Protein AF-A0A850HNE2-F1 (afdb_monomer)

Nearest PDB structures (foldseek):
  7kh1-assembly1_A4  TM=6.502E-01  e=1.653E+00  Vibrio phage XM1
  4u13-assembly1_B  TM=4.842E-01  e=6.586E-01  Sinorhizobium meliloti 1021
  5tf2-assembly1_A  TM=5.650E-01  e=1.555E+00  Homo sapiens
  8gn6-assembly3_C  TM=4.624E-01  e=2.113E+00  Porphyromonas gingivalis
  3d2l-assembly1_A  TM=4.363E-01  e=2.872E+00  Exiguobacterium sibiricum 255-15

Radius of gyration: 11.38 Å; Cα contacts (8 Å, |Δi|>4): 132; chains: 1; bounding box: 24×22×30 Å

Mean predicted aligned error: 3.62 Å

pLDDT: mean 91.36, std 6.17, range [73.31, 97.0]

Sequence (70 aa):
MNEEEAVRLATLYARQQGYDPGQYEIRADRRDGEWLIFFRSGLARPGPGDFFTVYVDDKSRSAQRLVPGK

Solvent-accessible surface area (backbone atoms only — not comparable to full-atom values): 3992 Å² total; per-residue (Å²): 117,54,70,68,59,47,49,50,42,35,48,53,50,40,43,76,73,71,46,70,63,90,64,35,53,76,48,79,48,79,56,100,64,30,36,43,35,37,35,34,39,86,52,97,74,64,56,66,68,40,25,33,37,29,37,26,38,46,86,79,71,41,59,78,47,79,45,72,37,116

Secondary structure (DSSP, 8-state):
--HHHHHHHHHHHHHHTT--GGGEEEEEEEETTEEEEEEEES-SS--TTSEEEEEEETTTTEEEEEEE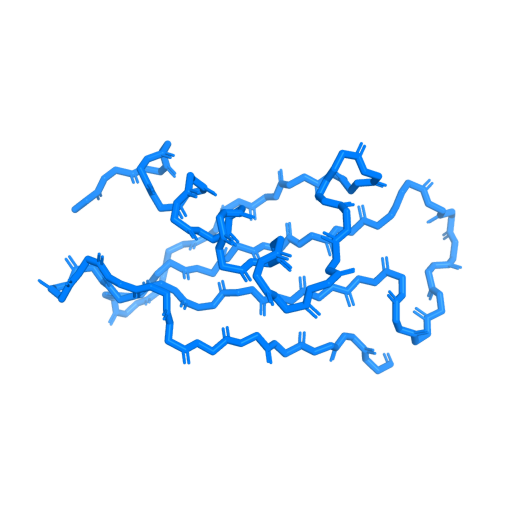--

Foldseek 3Di:
DDPVLLLVQQCVVCVVVVDHLVQFDWDWDDDDQKIKIKTAGPDPDDDWQRIWIWIAGNVVSHTDDIGTDD

Structure (mmCIF, N/CA/C/O backbone):
data_AF-A0A850HNE2-F1
#
_entry.id   AF-A0A850HNE2-F1
#
loop_
_atom_site.group_PDB
_atom_site.id
_atom_site.type_symbol
_atom_site.label_atom_id
_atom_site.label_alt_id
_atom_site.label_comp_id
_atom_site.label_asym_id
_atom_site.label_entity_id
_atom_site.label_seq_id
_atom_site.pdbx_PDB_ins_code
_atom_site.Cartn_x
_atom_site.Cartn_y
_atom_site.Cartn_z
_atom_site.occupancy
_atom_site.B_iso_or_equiv
_atom_site.auth_seq_id
_atom_site.auth_comp_id
_atom_site.auth_asym_id
_atom_site.auth_atom_id
_atom_site.pdbx_PDB_model_num
ATOM 1 N N . MET A 1 1 ? -4.694 6.937 14.075 1.00 91.06 1 MET A N 1
ATOM 2 C CA . MET A 1 1 ? -3.398 6.331 13.701 1.00 91.06 1 MET A CA 1
ATOM 3 C C . MET A 1 1 ? -2.518 7.414 13.087 1.00 91.06 1 MET A C 1
ATOM 5 O O . MET A 1 1 ? -3.058 8.399 12.584 1.00 91.06 1 MET A O 1
ATOM 9 N N . ASN A 1 2 ? -1.194 7.308 13.210 1.00 94.06 2 ASN A N 1
ATOM 10 C CA . ASN A 1 2 ? -0.262 8.268 12.604 1.00 94.06 2 ASN A CA 1
ATOM 11 C C . ASN A 1 2 ? 0.252 7.757 11.244 1.00 94.06 2 ASN A C 1
ATOM 13 O O . ASN A 1 2 ? -0.026 6.623 10.856 1.00 94.06 2 ASN A O 1
ATOM 17 N N . GLU A 1 3 ? 0.980 8.608 10.522 1.00 94.56 3 GLU A N 1
ATOM 18 C CA . GLU A 1 3 ? 1.50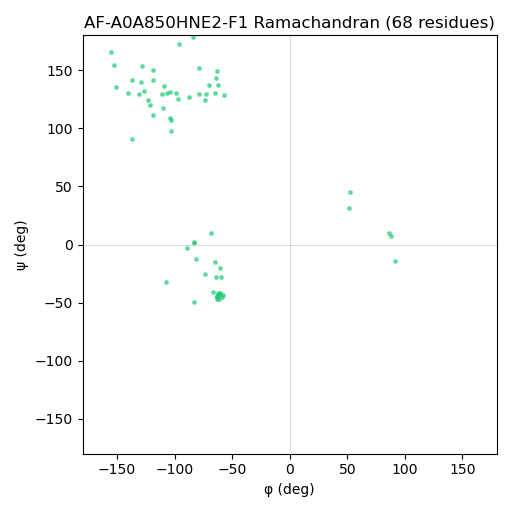6 8.284 9.192 1.00 94.56 3 GLU A CA 1
ATOM 19 C C . GLU A 1 3 ? 2.425 7.055 9.211 1.00 94.56 3 GLU A C 1
ATOM 21 O O . GLU A 1 3 ? 2.266 6.148 8.399 1.00 94.56 3 GLU A O 1
ATOM 26 N N . GLU A 1 4 ? 3.343 6.985 10.177 1.00 95.88 4 GLU A N 1
ATOM 27 C CA . GLU A 1 4 ? 4.309 5.888 10.302 1.00 95.88 4 GLU A CA 1
ATOM 28 C C . GLU A 1 4 ? 3.621 4.529 10.512 1.00 95.88 4 GLU A C 1
ATOM 30 O O . GLU A 1 4 ? 3.969 3.533 9.873 1.00 95.88 4 GLU A O 1
ATOM 35 N N . GLU A 1 5 ? 2.600 4.483 11.368 1.00 95.62 5 GLU A N 1
ATOM 36 C CA . GLU A 1 5 ? 1.810 3.282 11.636 1.00 95.62 5 GLU A CA 1
ATOM 37 C C . GLU A 1 5 ? 0.997 2.870 10.398 1.00 95.62 5 GLU A C 1
ATOM 39 O O . GLU A 1 5 ? 0.977 1.687 10.046 1.00 95.62 5 GLU A O 1
ATOM 44 N N . ALA A 1 6 ? 0.415 3.830 9.672 1.00 96.12 6 ALA A N 1
ATOM 45 C CA . ALA A 1 6 ? -0.288 3.564 8.418 1.00 96.12 6 ALA A CA 1
ATOM 46 C C . ALA A 1 6 ? 0.652 3.000 7.337 1.00 96.12 6 ALA A C 1
ATOM 48 O O . ALA A 1 6 ? 0.345 1.978 6.716 1.00 96.12 6 ALA A O 1
ATOM 49 N N . VAL A 1 7 ? 1.829 3.609 7.157 1.00 96.94 7 VAL A N 1
ATOM 50 C CA . VAL A 1 7 ? 2.871 3.138 6.230 1.00 96.94 7 VAL A CA 1
ATOM 51 C C . VAL A 1 7 ? 3.338 1.734 6.606 1.00 96.94 7 VAL A C 1
ATOM 53 O O . VAL A 1 7 ? 3.473 0.872 5.732 1.00 96.94 7 VAL A O 1
ATOM 56 N N . ARG A 1 8 ? 3.540 1.457 7.898 1.00 96.69 8 ARG A N 1
ATOM 57 C CA . ARG A 1 8 ? 3.931 0.128 8.380 1.00 96.69 8 ARG A CA 1
ATOM 58 C C . ARG A 1 8 ? 2.874 -0.928 8.054 1.00 96.69 8 ARG A C 1
ATOM 60 O O . ARG A 1 8 ? 3.229 -1.992 7.543 1.00 96.69 8 ARG A O 1
ATOM 67 N N . LEU A 1 9 ? 1.597 -0.650 8.319 1.00 96.69 9 LEU A N 1
ATOM 68 C CA . LEU A 1 9 ? 0.494 -1.569 8.009 1.00 96.69 9 LEU A CA 1
ATOM 69 C C . LEU A 1 9 ? 0.379 -1.824 6.506 1.00 96.69 9 LEU A C 1
ATOM 71 O O . LEU A 1 9 ? 0.273 -2.977 6.085 1.00 96.69 9 LEU A O 1
ATOM 75 N N . ALA A 1 10 ? 0.472 -0.771 5.695 1.00 96.81 10 ALA A N 1
ATOM 76 C CA . ALA A 1 10 ? 0.456 -0.893 4.245 1.00 96.81 10 ALA A CA 1
ATOM 77 C C . ALA A 1 10 ? 1.639 -1.714 3.711 1.00 96.81 10 ALA A C 1
ATOM 79 O O . ALA A 1 10 ? 1.457 -2.569 2.849 1.00 96.81 10 ALA A O 1
ATOM 80 N N . THR A 1 11 ? 2.837 -1.503 4.260 1.00 96.62 11 THR A N 1
ATOM 81 C CA . THR A 1 11 ? 4.057 -2.238 3.889 1.00 96.62 11 THR A CA 1
ATOM 82 C C . THR A 1 11 ? 3.929 -3.726 4.209 1.00 96.62 11 THR A C 1
ATOM 84 O O . THR A 1 11 ? 4.282 -4.572 3.387 1.00 96.62 11 THR A O 1
ATOM 87 N N . LEU A 1 12 ? 3.406 -4.067 5.392 1.00 96.44 12 LEU A N 1
ATOM 88 C CA . LEU A 1 12 ? 3.155 -5.458 5.777 1.00 96.44 12 LEU A CA 1
ATOM 89 C C . LEU A 1 12 ? 2.123 -6.114 4.857 1.00 96.44 12 LEU A C 1
ATOM 91 O O . LEU A 1 12 ? 2.342 -7.231 4.394 1.00 96.44 12 LEU A O 1
ATOM 95 N N . TYR A 1 13 ? 1.035 -5.407 4.556 1.00 96.38 13 TYR A N 1
ATOM 96 C CA . TYR A 1 13 ? -0.010 -5.899 3.665 1.00 96.38 13 TYR A CA 1
ATOM 97 C C . TYR A 1 13 ? 0.508 -6.127 2.241 1.00 96.38 13 TYR A C 1
ATOM 99 O O . TYR A 1 13 ? 0.292 -7.192 1.673 1.00 96.38 13 TYR A O 1
ATOM 107 N N . ALA A 1 14 ? 1.272 -5.181 1.687 1.00 94.88 14 ALA A N 1
ATOM 108 C CA . ALA A 1 14 ? 1.893 -5.319 0.371 1.00 94.88 14 ALA A CA 1
ATOM 109 C C . ALA A 1 14 ? 2.814 -6.552 0.292 1.00 94.88 14 ALA A C 1
ATOM 111 O O . ALA A 1 14 ? 2.720 -7.324 -0.662 1.00 94.88 14 ALA A O 1
ATOM 112 N N . ARG A 1 15 ? 3.629 -6.800 1.330 1.00 95.19 15 ARG A N 1
ATOM 113 C CA . ARG A 1 15 ? 4.465 -8.014 1.423 1.00 95.19 15 ARG A CA 1
ATOM 114 C C . ARG A 1 15 ? 3.643 -9.298 1.437 1.00 95.19 15 ARG A C 1
ATOM 116 O O . ARG A 1 15 ? 4.016 -10.260 0.776 1.00 95.19 15 ARG A O 1
ATOM 123 N N . GLN A 1 16 ? 2.523 -9.322 2.160 1.00 94.94 16 GLN A N 1
ATOM 124 C CA . GLN A 1 16 ? 1.621 -10.482 2.193 1.00 94.94 16 GLN A CA 1
ATOM 125 C C . GLN A 1 16 ? 0.982 -10.772 0.828 1.00 94.94 16 GLN A C 1
ATOM 127 O O . GLN A 1 16 ? 0.683 -11.924 0.532 1.00 94.94 16 GLN A O 1
ATOM 132 N N . GLN A 1 17 ? 0.806 -9.746 -0.007 1.00 91.31 17 GLN A N 1
ATOM 133 C CA . GLN A 1 17 ? 0.328 -9.878 -1.387 1.00 91.31 17 GLN A CA 1
ATOM 134 C C . GLN A 1 17 ? 1.446 -10.241 -2.386 1.00 91.31 17 GLN A C 1
ATOM 136 O O . GLN A 1 17 ? 1.182 -10.358 -3.578 1.00 91.31 17 GLN A O 1
ATOM 141 N N . GLY A 1 18 ? 2.690 -10.421 -1.923 1.00 91.94 18 GLY A N 1
ATOM 142 C CA . GLY A 1 18 ? 3.831 -10.807 -2.758 1.00 91.94 18 GLY A CA 1
ATOM 143 C C . GLY A 1 18 ? 4.596 -9.644 -3.396 1.00 91.94 18 GLY A C 1
ATOM 144 O O . GLY A 1 18 ? 5.497 -9.888 -4.194 1.00 91.94 18 GLY A O 1
ATOM 145 N N . TYR A 1 19 ? 4.281 -8.394 -3.047 1.00 91.06 19 TYR A N 1
ATOM 146 C CA . TYR A 1 19 ? 5.079 -7.240 -3.469 1.00 91.06 19 TYR A CA 1
ATOM 147 C C . TYR A 1 19 ? 6.334 -7.108 -2.601 1.00 91.06 19 TYR A C 1
ATOM 149 O O . TYR A 1 19 ? 6.322 -7.462 -1.421 1.00 91.06 19 TYR A O 1
ATOM 157 N N . ASP A 1 20 ? 7.401 -6.533 -3.160 1.00 91.44 20 ASP A N 1
ATOM 158 C CA . ASP A 1 20 ? 8.583 -6.107 -2.407 1.00 91.44 20 ASP A CA 1
ATOM 159 C C . ASP A 1 20 ? 8.578 -4.578 -2.221 1.00 91.44 20 ASP A C 1
ATOM 161 O O . ASP A 1 20 ? 9.004 -3.851 -3.119 1.00 91.44 20 ASP A O 1
ATOM 165 N N . PRO A 1 21 ? 8.129 -4.052 -1.063 1.00 90.38 21 PRO A N 1
ATOM 166 C CA . PRO A 1 21 ? 8.071 -2.613 -0.818 1.00 90.38 21 PRO A CA 1
ATOM 167 C C . PRO A 1 21 ? 9.423 -1.903 -0.889 1.00 90.38 21 PRO A C 1
ATOM 169 O O . PRO A 1 21 ? 9.442 -0.690 -1.064 1.00 90.38 21 PRO A O 1
ATOM 172 N N . GLY A 1 22 ? 10.544 -2.626 -0.747 1.00 89.50 22 GLY A N 1
ATOM 173 C CA . GLY A 1 22 ? 11.884 -2.035 -0.798 1.00 89.50 22 GLY A CA 1
ATOM 174 C C . GLY A 1 22 ? 12.243 -1.443 -2.163 1.00 89.50 22 GLY A C 1
ATOM 175 O O . GLY A 1 22 ? 13.182 -0.659 -2.258 1.00 89.50 22 GLY A O 1
ATOM 176 N N . GLN A 1 23 ? 11.487 -1.786 -3.208 1.00 88.75 23 GLN A N 1
ATOM 177 C CA . GLN A 1 23 ? 11.685 -1.293 -4.573 1.00 88.75 23 GLN A CA 1
ATOM 178 C C . GLN A 1 23 ? 10.920 0.004 -4.879 1.00 88.75 23 GLN A C 1
ATOM 180 O O . GLN A 1 23 ? 11.039 0.545 -5.981 1.00 88.75 23 GLN A O 1
ATOM 185 N N . TYR A 1 24 ? 10.126 0.502 -3.928 1.00 91.88 24 TYR A N 1
ATOM 186 C CA . TYR A 1 24 ? 9.193 1.600 -4.151 1.00 91.88 24 TYR A CA 1
ATOM 187 C C . TYR A 1 24 ? 9.526 2.805 -3.276 1.00 91.88 24 TYR A C 1
ATOM 189 O O . TYR A 1 24 ? 9.837 2.684 -2.093 1.00 91.88 24 TYR A O 1
ATOM 197 N N . GLU A 1 25 ? 9.366 3.992 -3.849 1.00 93.06 25 GLU A N 1
ATOM 198 C CA . GLU A 1 25 ? 9.186 5.211 -3.077 1.00 93.06 25 GLU A CA 1
ATOM 199 C C . GLU A 1 25 ? 7.784 5.197 -2.463 1.00 93.06 25 GLU A C 1
ATOM 201 O O . GLU A 1 25 ? 6.788 4.966 -3.161 1.00 93.06 25 GLU A O 1
ATOM 206 N N . ILE A 1 26 ? 7.710 5.443 -1.155 1.00 95.06 26 ILE A N 1
ATOM 207 C CA . ILE A 1 26 ? 6.458 5.418 -0.399 1.00 95.06 26 ILE A CA 1
ATOM 208 C C . ILE A 1 26 ? 6.016 6.850 -0.112 1.00 95.06 26 ILE A C 1
ATOM 210 O O . ILE A 1 26 ? 6.800 7.665 0.374 1.00 95.06 26 ILE A O 1
ATOM 214 N N . ARG A 1 27 ? 4.747 7.157 -0.386 1.00 95.25 27 ARG A N 1
ATOM 215 C CA . ARG A 1 27 ? 4.100 8.409 0.030 1.00 95.25 27 ARG A CA 1
ATOM 216 C C . ARG A 1 27 ? 2.782 8.117 0.721 1.00 95.25 27 ARG A C 1
ATOM 218 O O . ARG A 1 27 ? 2.032 7.263 0.260 1.00 95.25 27 ARG A O 1
ATOM 225 N N . ALA A 1 28 ? 2.487 8.854 1.781 1.00 95.88 28 ALA A N 1
ATOM 226 C CA . ALA A 1 28 ? 1.222 8.766 2.490 1.00 95.88 28 ALA A CA 1
ATOM 227 C C . ALA A 1 28 ? 0.379 10.022 2.237 1.00 95.88 28 ALA A C 1
ATOM 229 O O . ALA A 1 28 ? 0.888 11.140 2.269 1.00 95.88 28 ALA A O 1
ATOM 230 N N . ASP A 1 29 ? -0.913 9.830 1.995 1.00 96.31 29 ASP A N 1
ATOM 231 C CA . ASP A 1 29 ? -1.930 10.884 2.009 1.00 96.31 29 ASP A CA 1
ATOM 232 C C . ASP A 1 29 ? -3.082 10.440 2.916 1.00 96.31 29 ASP A C 1
ATOM 234 O O . ASP A 1 29 ? -3.310 9.240 3.093 1.00 96.31 29 ASP A O 1
ATOM 238 N N . ARG A 1 30 ? -3.824 11.385 3.493 1.00 93.62 30 ARG A N 1
ATOM 239 C CA . ARG A 1 30 ? -4.965 11.080 4.367 1.00 93.62 30 ARG A CA 1
ATOM 240 C C . ARG A 1 30 ? -6.225 11.738 3.832 1.00 93.62 30 ARG A C 1
ATOM 242 O O . ARG A 1 30 ? -6.267 12.955 3.671 1.00 93.62 30 ARG A O 1
ATOM 249 N N . ARG A 1 31 ? -7.271 10.942 3.604 1.00 91.50 31 ARG A N 1
ATOM 250 C CA . ARG A 1 31 ? -8.570 11.412 3.100 1.00 91.50 31 ARG A CA 1
ATOM 251 C C . ARG A 1 31 ? -9.710 10.685 3.790 1.00 91.50 31 ARG A C 1
ATOM 253 O O . ARG A 1 31 ? -9.682 9.468 3.892 1.00 91.50 31 ARG A O 1
ATOM 260 N N . ASP A 1 32 ? -10.689 11.441 4.281 1.00 88.12 32 ASP A N 1
ATOM 261 C CA . ASP A 1 32 ? -11.970 10.930 4.797 1.00 88.12 32 ASP A CA 1
ATOM 262 C C . ASP A 1 32 ? -11.878 9.798 5.844 1.00 88.12 32 ASP A C 1
ATOM 264 O O . ASP A 1 32 ? -12.766 8.960 5.959 1.00 88.12 32 ASP A O 1
ATOM 268 N N . GLY A 1 33 ? -10.822 9.791 6.666 1.00 89.81 33 GLY A N 1
ATOM 269 C CA . GLY A 1 33 ? -10.615 8.752 7.687 1.00 89.81 33 GLY A CA 1
ATOM 270 C C . GLY A 1 33 ? -9.896 7.497 7.182 1.00 89.81 33 GLY A C 1
ATOM 271 O O . GLY A 1 33 ? -9.783 6.524 7.922 1.00 89.81 33 GLY A O 1
ATOM 272 N N . GLU A 1 34 ? -9.352 7.534 5.971 1.00 94.69 34 GLU A N 1
ATOM 273 C CA . GLU A 1 34 ? -8.460 6.520 5.418 1.00 94.69 34 GLU A CA 1
ATOM 274 C C . GLU A 1 34 ? -7.088 7.124 5.094 1.00 94.69 34 GLU A C 1
ATOM 276 O O . GLU A 1 34 ? -6.942 8.304 4.759 1.00 94.69 34 GLU A O 1
ATOM 281 N N . TRP A 1 35 ? -6.065 6.284 5.188 1.00 96.81 35 TRP A N 1
ATOM 282 C CA . TRP A 1 35 ? -4.727 6.554 4.687 1.00 96.81 35 TRP A CA 1
ATOM 283 C C . TRP A 1 35 ? -4.549 5.890 3.328 1.00 96.81 35 TRP A C 1
ATOM 285 O O . TRP A 1 35 ? -4.817 4.700 3.161 1.00 96.81 35 TRP A O 1
ATOM 295 N N . LEU A 1 36 ? -4.060 6.663 2.36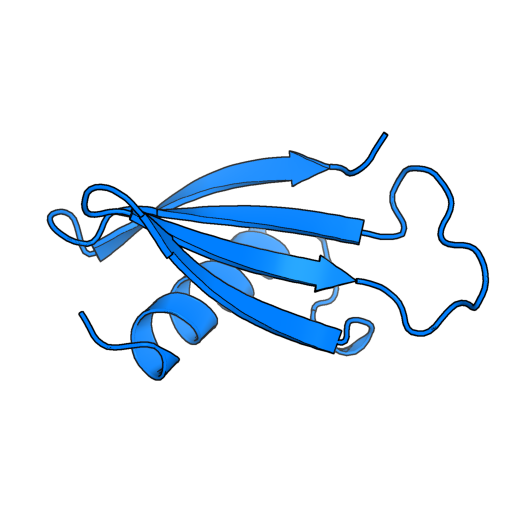6 1.00 96.62 36 LEU A N 1
ATOM 296 C CA . LEU A 1 36 ? -3.689 6.215 1.037 1.00 96.62 36 LEU A CA 1
ATOM 297 C C . LEU A 1 36 ? -2.167 6.150 0.986 1.00 96.62 36 LEU A C 1
ATOM 299 O O . LEU A 1 36 ? -1.493 7.179 0.993 1.00 96.62 36 LEU A O 1
ATOM 303 N N . ILE A 1 37 ? -1.629 4.936 0.952 1.00 97.00 37 ILE A N 1
ATOM 304 C CA . ILE A 1 37 ? -0.190 4.701 0.892 1.00 97.00 37 ILE A CA 1
ATOM 305 C C . ILE A 1 37 ? 0.177 4.323 -0.538 1.00 97.00 37 ILE A C 1
ATOM 307 O O . ILE A 1 37 ? -0.144 3.233 -1.015 1.00 97.00 37 ILE A O 1
ATOM 311 N N . PHE A 1 38 ? 0.825 5.247 -1.234 1.00 95.62 38 PHE A N 1
ATOM 312 C CA . PHE A 1 38 ? 1.283 5.087 -2.606 1.00 95.62 38 PHE A CA 1
ATOM 313 C C . PHE A 1 38 ? 2.670 4.459 -2.616 1.00 95.62 38 PHE A C 1
ATOM 315 O O . PHE A 1 38 ? 3.590 4.985 -1.996 1.00 95.62 38 PHE A O 1
ATOM 322 N N . PHE A 1 39 ? 2.815 3.377 -3.369 1.00 95.25 39 PHE A N 1
ATOM 323 C CA . PHE A 1 39 ? 4.079 2.725 -3.679 1.00 95.25 39 PHE A CA 1
ATOM 324 C C . PHE A 1 39 ? 4.352 2.968 -5.155 1.00 95.25 39 PHE A C 1
ATOM 326 O O . PHE A 1 39 ? 3.560 2.552 -6.000 1.00 95.25 39 PHE A O 1
ATOM 333 N N . ARG A 1 40 ? 5.438 3.664 -5.486 1.00 91.81 40 ARG A N 1
ATOM 334 C CA . ARG A 1 40 ? 5.802 3.973 -6.874 1.00 91.81 40 ARG A CA 1
ATOM 335 C C . ARG A 1 40 ? 7.261 3.626 -7.128 1.00 91.81 40 ARG A C 1
ATOM 337 O O . ARG A 1 40 ? 8.123 4.036 -6.361 1.00 91.81 40 ARG A O 1
ATOM 344 N N . SER A 1 41 ? 7.544 2.881 -8.192 1.00 87.12 41 SER A N 1
ATOM 345 C CA . SER A 1 41 ? 8.926 2.621 -8.594 1.00 87.12 41 SER A CA 1
ATOM 346 C C . SER A 1 41 ? 9.619 3.930 -8.985 1.00 87.12 41 SER A C 1
ATOM 348 O O . SER A 1 41 ? 8.996 4.848 -9.527 1.00 87.12 41 SER A O 1
ATOM 350 N N . GLY A 1 42 ? 10.932 4.009 -8.763 1.00 80.88 42 GLY A N 1
ATOM 351 C CA . GLY A 1 42 ? 11.753 5.154 -9.181 1.00 80.88 42 GLY A CA 1
ATOM 352 C C . GLY A 1 42 ? 11.920 5.295 -10.703 1.00 80.88 42 GLY A C 1
ATOM 353 O O . GLY A 1 42 ? 12.754 6.074 -11.163 1.00 80.88 42 GLY A O 1
ATOM 354 N N . LEU A 1 43 ? 11.177 4.530 -11.509 1.00 80.12 43 LEU A N 1
ATOM 355 C CA . LEU A 1 43 ? 11.260 4.577 -12.963 1.00 80.12 43 LEU A CA 1
ATOM 356 C C . LEU A 1 43 ? 10.687 5.896 -13.497 1.00 80.12 43 LEU A C 1
ATOM 358 O O . LEU A 1 43 ? 9.604 6.341 -13.112 1.00 80.12 43 LEU A O 1
ATOM 362 N N . ALA A 1 44 ? 11.385 6.491 -14.468 1.00 74.88 44 ALA A N 1
ATOM 363 C CA . ALA A 1 44 ? 10.961 7.739 -15.109 1.00 74.88 44 ALA A CA 1
ATOM 364 C C . ALA A 1 44 ? 9.583 7.625 -15.796 1.00 74.88 44 ALA A C 1
ATOM 366 O O . ALA A 1 44 ? 8.861 8.616 -15.916 1.00 74.88 44 ALA A O 1
ATOM 367 N N . ARG A 1 45 ? 9.209 6.417 -16.238 1.00 78.00 45 ARG A N 1
ATOM 368 C CA . ARG A 1 45 ? 7.890 6.077 -16.788 1.00 78.00 45 ARG A CA 1
ATOM 369 C C . ARG A 1 45 ? 7.448 4.726 -16.216 1.00 78.00 45 ARG A C 1
ATOM 371 O O . ARG A 1 45 ? 7.807 3.705 -16.796 1.00 78.00 45 ARG A O 1
ATOM 378 N N . PRO A 1 46 ? 6.728 4.713 -15.082 1.00 77.44 46 PRO A N 1
ATOM 379 C CA . PRO A 1 46 ? 6.192 3.484 -14.512 1.00 77.44 46 PRO A CA 1
ATOM 380 C C . PRO A 1 46 ? 5.153 2.891 -15.467 1.00 77.44 46 PRO A C 1
ATOM 382 O O . PRO A 1 46 ? 4.266 3.613 -15.930 1.00 77.44 46 PRO A O 1
ATOM 385 N N . GLY A 1 47 ? 5.270 1.604 -15.771 1.00 76.88 47 GLY A N 1
ATOM 386 C CA . GLY A 1 47 ? 4.236 0.839 -16.451 1.00 76.88 47 GLY A CA 1
ATOM 387 C C . GLY A 1 47 ? 3.170 0.309 -15.482 1.00 76.88 47 GLY A C 1
ATOM 388 O O . GLY A 1 47 ? 3.256 0.506 -14.265 1.00 76.88 47 GLY A O 1
ATOM 389 N N . PRO A 1 48 ? 2.155 -0.393 -16.007 1.00 77.06 48 PRO A N 1
ATOM 390 C CA . PRO A 1 48 ? 1.201 -1.120 -15.178 1.00 77.06 48 PRO A CA 1
ATOM 391 C C . PRO A 1 48 ? 1.939 -2.123 -14.279 1.00 77.06 48 PRO A C 1
ATOM 393 O O . PRO A 1 48 ? 2.748 -2.913 -14.761 1.00 77.06 48 PRO A O 1
ATOM 396 N N . GLY A 1 49 ? 1.664 -2.091 -12.974 1.00 75.88 49 GLY A N 1
ATOM 397 C CA . GLY A 1 49 ? 2.345 -2.930 -11.976 1.00 75.88 49 GLY A CA 1
ATOM 398 C C . GLY A 1 49 ? 3.592 -2.312 -11.331 1.00 75.88 49 GLY A C 1
ATOM 399 O O . GLY A 1 49 ? 3.987 -2.768 -10.263 1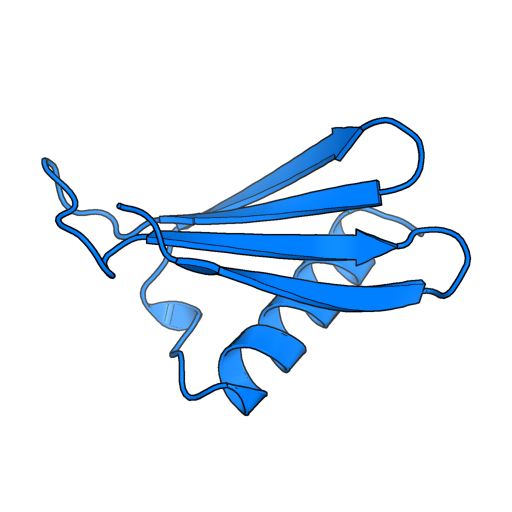.00 75.88 49 GLY A O 1
ATOM 400 N N . ASP A 1 50 ? 4.139 -1.225 -11.885 1.00 85.88 50 ASP A N 1
ATOM 401 C CA . ASP A 1 50 ? 5.290 -0.504 -11.310 1.00 85.88 50 ASP A CA 1
ATOM 402 C C . ASP A 1 50 ? 4.894 0.495 -10.211 1.00 85.88 50 ASP A C 1
ATOM 404 O O . ASP A 1 50 ? 5.722 1.240 -9.677 1.00 85.88 50 ASP A O 1
ATOM 408 N N . PHE A 1 51 ? 3.608 0.558 -9.891 1.00 92.62 51 PHE A N 1
ATOM 409 C CA . PHE A 1 51 ? 3.072 1.317 -8.778 1.00 92.62 51 PHE A CA 1
ATOM 410 C C . PHE A 1 51 ? 1.771 0.685 -8.295 1.00 92.62 51 PHE A C 1
ATOM 412 O O . PHE A 1 51 ? 1.067 0.007 -9.046 1.00 92.62 51 PHE A O 1
ATOM 419 N N . PHE A 1 52 ? 1.438 0.911 -7.033 1.00 94.50 52 PHE A N 1
ATOM 420 C CA . PHE A 1 52 ? 0.177 0.494 -6.436 1.00 94.50 52 PHE A CA 1
ATOM 421 C C . PHE A 1 52 ? -0.167 1.386 -5.243 1.00 94.50 52 PHE A C 1
ATOM 423 O O . PHE A 1 52 ? 0.652 2.161 -4.750 1.00 94.50 52 PHE A O 1
ATOM 430 N N . THR A 1 53 ? -1.411 1.317 -4.784 1.00 95.69 53 THR A N 1
ATOM 431 C CA . THR A 1 53 ? -1.886 2.068 -3.617 1.00 95.69 53 THR A CA 1
ATOM 432 C C . THR A 1 53 ? -2.521 1.120 -2.621 1.00 95.69 53 THR A C 1
ATOM 434 O O . THR A 1 53 ? -3.353 0.294 -2.996 1.00 95.69 53 THR A O 1
ATOM 437 N N . VAL A 1 54 ? -2.146 1.245 -1.353 1.00 96.50 54 VAL A N 1
ATOM 438 C CA . VAL A 1 54 ? -2.772 0.520 -0.248 1.00 96.50 54 VAL A CA 1
ATOM 439 C C . VAL A 1 54 ? -3.631 1.481 0.563 1.00 96.50 54 VAL A C 1
ATOM 441 O O . VAL A 1 54 ? -3.174 2.552 0.951 1.00 96.50 54 VAL A O 1
ATOM 444 N N . TYR A 1 55 ? -4.870 1.077 0.820 1.00 96.44 55 TYR 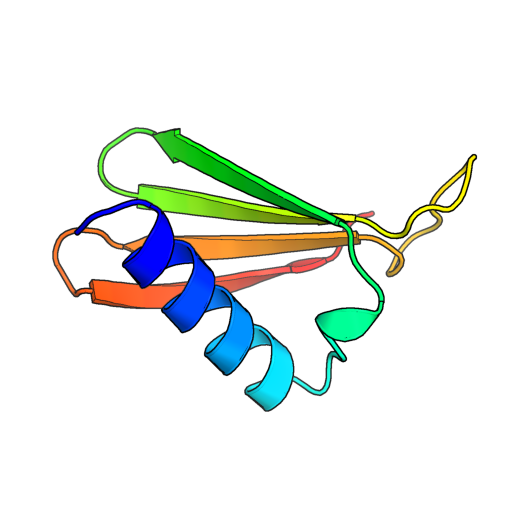A N 1
ATOM 445 C CA . TYR A 1 55 ? -5.829 1.802 1.646 1.00 96.44 55 TYR A CA 1
ATOM 446 C C . TYR A 1 55 ? -5.806 1.223 3.057 1.00 96.44 55 TYR A C 1
ATOM 448 O O . TYR A 1 55 ? -5.976 0.010 3.235 1.00 96.44 55 TYR A O 1
ATOM 456 N N . VAL A 1 56 ? -5.583 2.082 4.048 1.00 96.44 56 VAL A N 1
ATOM 457 C CA . VAL A 1 56 ? -5.548 1.715 5.465 1.00 96.44 56 VAL A CA 1
ATOM 458 C C . VAL A 1 56 ? -6.600 2.521 6.210 1.00 96.44 56 VAL A C 1
ATOM 460 O O . VAL A 1 56 ? -6.549 3.748 6.239 1.00 96.44 56 VAL A O 1
ATOM 463 N N . ASP A 1 57 ? -7.546 1.832 6.833 1.00 95.06 57 ASP A N 1
ATOM 464 C CA . ASP A 1 57 ? -8.619 2.474 7.585 1.00 95.06 57 ASP A CA 1
ATOM 465 C C . ASP A 1 57 ? -8.116 2.929 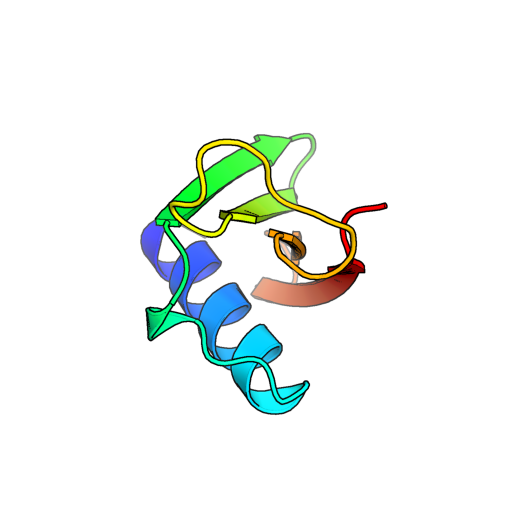8.962 1.00 95.06 57 ASP A C 1
ATOM 467 O O . ASP A 1 57 ? -7.485 2.171 9.706 1.00 95.06 57 ASP A O 1
ATOM 471 N N . ASP A 1 58 ? -8.371 4.195 9.299 1.00 92.31 58 ASP A N 1
ATOM 472 C CA . ASP A 1 58 ? -7.881 4.827 10.528 1.00 92.31 58 ASP A CA 1
ATOM 473 C C . ASP A 1 58 ? -8.621 4.341 11.785 1.00 92.31 58 ASP A C 1
ATOM 475 O O . ASP A 1 58 ? -8.057 4.374 12.884 1.00 92.31 58 ASP A O 1
ATOM 479 N N . LYS A 1 59 ? -9.870 3.873 11.642 1.00 91.00 59 LYS A N 1
ATOM 480 C CA . LYS A 1 59 ? -10.713 3.406 12.752 1.00 91.00 59 LYS A CA 1
ATOM 481 C C . LYS A 1 59 ? -10.399 1.960 13.117 1.00 91.00 59 LYS A C 1
ATOM 483 O O . LYS A 1 59 ? -10.186 1.666 14.291 1.00 91.00 59 LYS A O 1
ATOM 488 N N . SER A 1 60 ? -10.360 1.067 12.130 1.00 92.69 60 SER A N 1
ATOM 489 C CA . SER A 1 60 ? -10.050 -0.354 12.308 1.00 92.69 60 SER A CA 1
ATOM 490 C C . SER A 1 60 ? -8.552 -0.626 12.399 1.00 92.69 60 SER A C 1
ATOM 492 O O . SER A 1 60 ? -8.171 -1.727 12.795 1.00 92.69 60 SER A O 1
ATOM 494 N N . ARG A 1 61 ? -7.704 0.359 12.058 1.00 91.88 61 ARG A N 1
ATOM 495 C CA . ARG A 1 61 ? -6.237 0.240 12.026 1.00 91.88 61 ARG A CA 1
ATOM 496 C C . ARG A 1 61 ? -5.782 -0.965 11.205 1.00 91.88 61 ARG A C 1
ATOM 498 O O . ARG A 1 61 ? -4.927 -1.742 11.627 1.00 91.88 61 ARG A O 1
ATOM 505 N N . SER A 1 62 ? -6.389 -1.143 10.037 1.00 92.69 62 SER A N 1
ATOM 506 C CA . SER A 1 62 ? -6.113 -2.281 9.164 1.00 92.69 62 SER A CA 1
ATOM 507 C C . SER A 1 62 ? -6.008 -1.857 7.705 1.00 92.69 62 SER A C 1
ATOM 509 O O . SER A 1 62 ? -6.750 -0.999 7.228 1.00 92.69 62 SER A O 1
ATOM 511 N N . ALA A 1 63 ? -5.065 -2.470 6.986 1.00 93.44 63 ALA A N 1
ATOM 512 C CA . ALA A 1 63 ? -4.988 -2.360 5.536 1.00 93.44 63 ALA A CA 1
ATOM 513 C C . ALA A 1 63 ? -6.113 -3.198 4.919 1.00 93.44 63 ALA A C 1
ATOM 515 O O . ALA A 1 63 ? -6.233 -4.387 5.213 1.00 93.44 63 ALA A O 1
ATOM 516 N N . GLN A 1 64 ? -6.952 -2.572 4.097 1.00 90.38 64 GLN A N 1
ATOM 517 C CA . GLN A 1 64 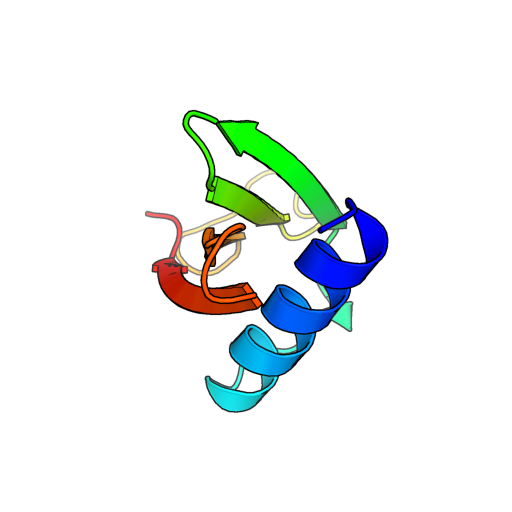? -8.169 -3.203 3.578 1.00 90.38 64 GLN A CA 1
ATOM 518 C C . GLN A 1 64 ? -8.060 -3.576 2.102 1.00 90.38 64 GLN A C 1
ATOM 520 O O . GLN A 1 64 ? -8.678 -4.543 1.659 1.00 90.38 64 GLN A O 1
ATOM 525 N N . ARG A 1 65 ? -7.304 -2.796 1.322 1.00 93.38 65 ARG A N 1
ATOM 526 C CA . ARG A 1 65 ? -7.309 -2.906 -0.138 1.00 93.38 65 ARG A CA 1
ATOM 5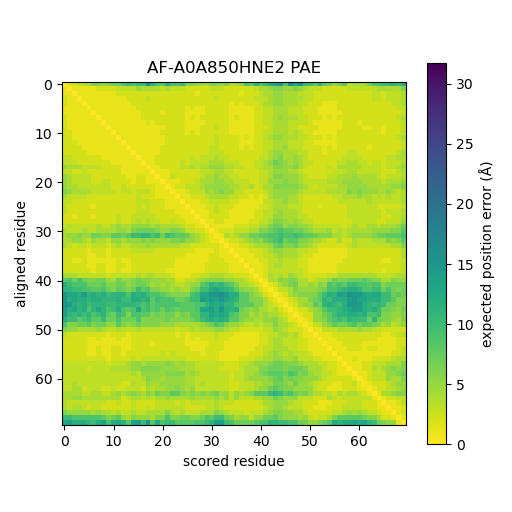27 C C . ARG A 1 65 ? -5.974 -2.491 -0.734 1.00 93.38 65 ARG A C 1
ATOM 529 O O . ARG A 1 65 ? -5.461 -1.432 -0.390 1.00 93.38 65 ARG A O 1
ATOM 536 N N . LEU A 1 66 ? -5.476 -3.278 -1.686 1.00 94.31 66 LEU A N 1
ATOM 537 C CA . LEU A 1 66 ? -4.375 -2.916 -2.580 1.00 94.31 66 LEU A CA 1
ATOM 538 C C . LEU A 1 66 ? -4.929 -2.742 -3.996 1.00 94.31 66 LEU A C 1
ATOM 540 O O . LEU A 1 66 ? -5.654 -3.600 -4.495 1.00 94.31 66 LEU A O 1
ATOM 544 N N . VAL A 1 67 ? -4.601 -1.621 -4.630 1.00 93.31 67 VAL A N 1
ATOM 545 C CA . VAL A 1 67 ? -5.009 -1.293 -5.999 1.00 93.31 67 VAL A CA 1
ATOM 546 C C . VAL A 1 67 ? -3.755 -1.128 -6.855 1.00 93.31 67 VAL A C 1
ATOM 548 O O . VAL A 1 67 ? -3.011 -0.168 -6.639 1.00 93.31 67 VAL A O 1
ATOM 551 N N . PRO A 1 68 ? -3.498 -2.033 -7.814 1.00 89.50 68 PRO A N 1
ATOM 552 C CA . PRO A 1 68 ? -2.417 -1.864 -8.775 1.00 89.50 68 PRO A CA 1
ATOM 553 C C . PRO A 1 68 ? -2.651 -0.648 -9.674 1.00 89.50 68 PRO A C 1
ATOM 555 O O . PRO A 1 68 ? -3.783 -0.359 -10.075 1.00 89.50 68 PRO A O 1
ATOM 558 N N . GLY A 1 69 ? -1.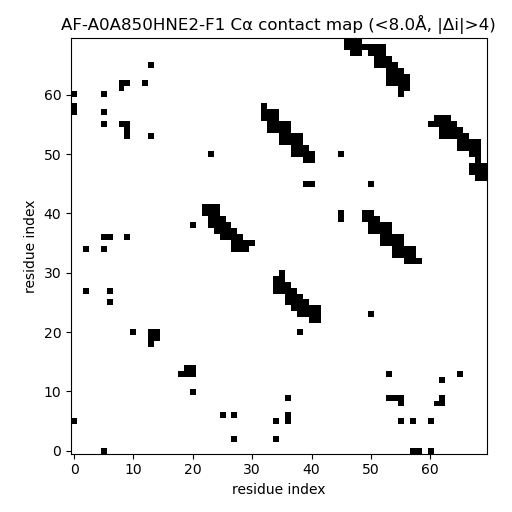567 0.040 -10.011 1.00 84.06 69 GLY A N 1
ATOM 559 C CA . GLY A 1 69 ? -1.544 1.061 -11.045 1.00 84.06 69 GLY A CA 1
ATOM 560 C C . GLY A 1 69 ? -1.878 0.490 -12.420 1.00 84.06 69 GLY A C 1
ATOM 561 O O . GLY A 1 69 ? -1.393 -0.589 -12.768 1.00 84.06 69 GLY A O 1
ATOM 562 N N . LYS A 1 70 ? -2.710 1.208 -13.181 1.00 73.31 70 LYS A N 1
ATOM 563 C CA . LYS A 1 70 ? -3.030 0.901 -14.582 1.00 73.31 70 LYS A CA 1
ATOM 564 C C . LYS A 1 70 ? -2.179 1.718 -15.538 1.00 73.31 70 LYS A C 1
ATOM 566 O O . LYS A 1 70 ? -1.836 2.862 -15.167 1.00 73.31 70 LYS A O 1
#